Protein AF-F3UZ35-F1 (afdb_monomer)

Radius of gyration: 14.33 Å; Cα contacts (8 Å, |Δi|>4): 178; chains: 1; bounding box: 30×32×39 Å

Organism: NCBI:txid888808

InterPro domains:
  IPR029063 S-adenosyl-L-methionine-dependent methyltransferase superfamily [G3DSA:3.40.50.150] (14-110)
  IPR029063 S-adenosyl-L-methionine-dependent methyltransferase superfamily [SSF53335] (46-108)

Structure (mmCIF, N/CA/C/O backbone):
data_AF-F3UZ35-F1
#
_entry.id   AF-F3UZ35-F1
#
loop_
_atom_site.group_PDB
_atom_site.id
_atom_site.type_symbol
_atom_site.label_atom_id
_atom_site.label_alt_id
_atom_site.label_comp_id
_atom_site.label_asym_id
_atom_site.label_entity_id
_atom_site.label_seq_id
_atom_site.pdbx_PDB_ins_code
_atom_site.Cartn_x
_atom_site.Cartn_y
_atom_site.Cartn_z
_atom_site.occupancy
_atom_site.B_iso_or_equiv
_atom_site.auth_seq_id
_atom_site.auth_comp_id
_atom_site.auth_asym_id
_atom_site.auth_atom_id
_atom_site.pdbx_PDB_model_num
ATOM 1 N N . MET A 1 1 ? 11.573 -16.644 -27.951 1.00 52.19 1 MET A N 1
ATOM 2 C CA . MET A 1 1 ? 10.382 -16.433 -27.100 1.00 52.19 1 MET A CA 1
ATOM 3 C C . MET A 1 1 ? 10.559 -15.074 -26.446 1.00 52.19 1 MET A C 1
ATOM 5 O O . MET A 1 1 ? 11.555 -14.885 -25.762 1.00 52.19 1 MET A O 1
ATOM 9 N N . ASN A 1 2 ? 9.727 -14.094 -26.808 1.00 59.28 2 ASN A N 1
ATOM 10 C CA . ASN A 1 2 ? 9.919 -12.692 -26.424 1.00 59.28 2 ASN A CA 1
ATOM 11 C C . ASN A 1 2 ? 10.059 -12.544 -24.907 1.00 59.28 2 ASN A C 1
ATOM 13 O O . ASN A 1 2 ? 9.279 -13.125 -24.157 1.00 59.28 2 ASN A O 1
ATOM 17 N N . ASN A 1 3 ? 11.021 -11.735 -24.466 1.00 84.12 3 ASN A N 1
ATOM 18 C CA . ASN A 1 3 ? 11.268 -11.425 -23.058 1.00 84.12 3 ASN A CA 1
ATOM 19 C C . ASN A 1 3 ? 10.222 -10.425 -22.512 1.00 84.12 3 ASN A C 1
ATOM 21 O O . ASN A 1 3 ? 10.557 -9.401 -21.922 1.00 84.12 3 ASN A O 1
ATOM 25 N N . TYR A 1 4 ? 8.937 -10.673 -22.790 1.00 88.62 4 TYR A N 1
ATOM 26 C CA . TYR A 1 4 ? 7.837 -9.752 -22.486 1.00 88.62 4 TYR A CA 1
ATOM 27 C C . TYR A 1 4 ? 7.653 -9.563 -20.978 1.00 88.62 4 TYR A C 1
ATOM 29 O O . TYR A 1 4 ? 7.275 -8.480 -20.546 1.00 88.62 4 TYR A O 1
ATOM 37 N N . ILE A 1 5 ? 7.969 -10.591 -20.182 1.00 89.38 5 ILE A N 1
ATOM 38 C CA . ILE A 1 5 ? 7.957 -10.529 -18.718 1.00 89.38 5 ILE A CA 1
ATOM 39 C C . ILE A 1 5 ? 8.949 -9.465 -18.244 1.00 89.38 5 ILE A C 1
ATOM 41 O O . ILE A 1 5 ? 8.570 -8.576 -17.487 1.00 89.38 5 ILE A O 1
ATOM 45 N N . LYS A 1 6 ? 10.186 -9.489 -18.758 1.00 88.81 6 LYS A N 1
ATOM 46 C CA . LYS A 1 6 ? 11.205 -8.496 -18.404 1.00 88.81 6 LYS A CA 1
ATOM 47 C C . LYS A 1 6 ? 10.844 -7.094 -18.884 1.00 88.81 6 LYS A C 1
ATOM 49 O O . LYS A 1 6 ? 10.969 -6.146 -18.124 1.00 88.81 6 LYS A O 1
ATOM 54 N N . LEU A 1 7 ? 10.335 -6.965 -20.110 1.00 91.94 7 LEU A N 1
ATOM 55 C CA . LEU A 1 7 ? 9.877 -5.674 -20.637 1.00 91.94 7 LEU A CA 1
ATOM 56 C C . LEU A 1 7 ? 8.732 -5.085 -19.801 1.00 91.94 7 LEU A C 1
ATOM 58 O O . LEU A 1 7 ? 8.704 -3.883 -19.548 1.00 91.94 7 LEU A O 1
ATOM 62 N N . ASN A 1 8 ? 7.798 -5.926 -19.350 1.00 91.56 8 ASN A N 1
ATOM 63 C CA . ASN A 1 8 ? 6.729 -5.510 -18.452 1.00 91.56 8 ASN A CA 1
ATOM 64 C C . ASN A 1 8 ? 7.288 -5.099 -17.080 1.00 91.56 8 ASN A C 1
ATOM 66 O O . ASN A 1 8 ? 6.876 -4.072 -16.550 1.00 91.56 8 ASN A O 1
ATOM 70 N N . GLU A 1 9 ? 8.254 -5.847 -16.538 1.00 90.19 9 GLU A N 1
ATOM 71 C CA . GLU A 1 9 ? 8.906 -5.539 -15.255 1.00 90.19 9 GLU A CA 1
ATOM 72 C C . GLU A 1 9 ? 9.574 -4.168 -15.326 1.00 90.19 9 GLU A C 1
ATOM 74 O O . GLU A 1 9 ? 9.319 -3.297 -14.498 1.00 90.19 9 GLU A O 1
ATOM 79 N N . ASP A 1 10 ? 10.376 -3.950 -16.368 1.00 92.75 10 ASP A N 1
ATOM 80 C CA . ASP A 1 10 ? 11.112 -2.710 -16.573 1.00 92.75 10 ASP A CA 1
ATOM 81 C C . ASP A 1 10 ? 10.159 -1.530 -16.798 1.00 92.75 10 ASP A C 1
ATOM 83 O O . ASP A 1 10 ? 10.392 -0.444 -16.265 1.00 92.75 10 ASP A O 1
ATOM 87 N N . ARG A 1 11 ? 9.036 -1.732 -17.501 1.00 94.12 11 ARG A N 1
ATOM 88 C CA . ARG A 1 11 ? 7.995 -0.703 -17.634 1.00 94.12 11 ARG A CA 1
ATOM 89 C C . ARG A 1 11 ? 7.439 -0.293 -16.269 1.00 94.12 11 ARG A C 1
ATOM 91 O O . ARG A 1 11 ? 7.418 0.898 -15.964 1.00 94.12 11 ARG A O 1
ATOM 98 N N . TRP A 1 12 ? 6.984 -1.248 -15.457 1.00 94.56 12 TRP A N 1
ATOM 99 C CA . TRP A 1 12 ? 6.378 -0.949 -14.151 1.00 94.56 12 TRP A CA 1
ATOM 100 C C . TRP A 1 12 ? 7.401 -0.433 -13.136 1.00 94.56 12 TRP A C 1
ATOM 102 O O . TRP A 1 12 ? 7.077 0.435 -12.326 1.00 94.56 12 TRP A O 1
ATOM 112 N N . ASN A 1 13 ? 8.663 -0.855 -13.253 1.00 94.38 13 ASN A N 1
ATOM 113 C CA . ASN A 1 13 ? 9.754 -0.311 -12.451 1.00 94.38 13 ASN A CA 1
ATOM 114 C C . ASN A 1 13 ? 9.987 1.185 -12.694 1.00 94.38 13 ASN A C 1
ATOM 116 O O . ASN A 1 13 ? 10.404 1.901 -11.781 1.00 94.38 13 ASN A O 1
ATOM 120 N N . ASN A 1 14 ? 9.714 1.658 -13.909 1.00 94.50 14 ASN A N 1
ATOM 121 C CA . ASN A 1 14 ? 9.993 3.030 -14.319 1.00 94.50 14 ASN A CA 1
ATOM 122 C C . ASN A 1 14 ? 8.744 3.914 -14.423 1.00 94.50 14 ASN A C 1
ATOM 124 O O . ASN A 1 14 ? 8.877 5.107 -14.699 1.00 94.50 14 ASN A O 1
ATOM 128 N N . VAL A 1 15 ? 7.541 3.377 -14.187 1.00 93.75 15 VAL A N 1
ATOM 129 C CA . VAL A 1 15 ? 6.322 4.189 -14.235 1.00 93.75 15 VAL A CA 1
ATOM 130 C C . VAL A 1 15 ? 6.319 5.230 -13.108 1.00 93.75 15 VAL A C 1
ATOM 132 O O . VAL A 1 15 ? 6.690 4.959 -11.955 1.00 93.75 15 VAL A O 1
ATOM 135 N N . LYS A 1 16 ? 5.914 6.444 -13.482 1.00 91.94 16 LYS A N 1
ATOM 136 C CA . LYS A 1 16 ? 5.722 7.594 -12.603 1.00 91.94 16 LYS A CA 1
ATOM 137 C C . LYS A 1 16 ? 4.414 8.267 -12.990 1.00 91.94 16 LYS A C 1
ATOM 139 O O . LYS A 1 16 ? 4.264 8.730 -14.118 1.00 91.94 16 LYS A O 1
ATOM 144 N N . ASN A 1 17 ? 3.463 8.225 -12.078 1.00 90.31 17 ASN A N 1
ATOM 145 C CA . ASN A 1 17 ? 2.151 8.850 -12.167 1.00 90.31 17 ASN A CA 1
ATOM 146 C C . ASN A 1 17 ? 1.601 9.054 -10.747 1.00 90.31 17 ASN A C 1
ATOM 148 O O . ASN A 1 17 ? 2.199 8.567 -9.780 1.00 90.31 17 ASN A O 1
ATOM 152 N N . ASP A 1 18 ? 0.433 9.683 -10.661 1.00 88.12 18 ASP A N 1
ATOM 153 C CA . ASP A 1 18 ? -0.267 10.050 -9.425 1.00 88.12 18 ASP A CA 1
ATOM 154 C C . ASP A 1 18 ? -0.532 8.882 -8.454 1.00 88.12 18 ASP A C 1
ATOM 156 O O . ASP A 1 18 ? -0.806 9.119 -7.284 1.00 88.12 18 ASP A O 1
ATOM 160 N N . TYR A 1 19 ? -0.442 7.623 -8.898 1.00 87.00 19 TYR A N 1
ATOM 161 C CA . TYR A 1 19 ? -0.635 6.421 -8.067 1.00 87.00 19 TYR A CA 1
ATOM 162 C C . TYR A 1 19 ? 0.663 5.807 -7.547 1.00 87.00 19 TYR A C 1
ATOM 164 O O . TYR A 1 19 ? 0.641 4.827 -6.805 1.00 87.00 19 TYR A O 1
ATOM 172 N N . THR A 1 20 ? 1.800 6.343 -7.979 1.00 91.69 20 THR A N 1
ATOM 173 C CA . THR A 1 20 ? 3.121 5.787 -7.673 1.00 91.69 20 THR A CA 1
ATOM 174 C C . THR A 1 20 ? 4.005 6.758 -6.903 1.00 91.69 20 THR A C 1
ATOM 176 O O . THR A 1 20 ? 5.153 6.437 -6.605 1.00 91.69 20 THR A O 1
ATOM 179 N N . GLU A 1 21 ? 3.505 7.950 -6.591 1.00 93.94 21 GLU A N 1
ATOM 180 C CA . GLU A 1 21 ? 4.179 8.850 -5.664 1.00 93.94 21 GLU A CA 1
ATOM 181 C C . GLU A 1 21 ? 3.865 8.421 -4.223 1.00 93.94 21 GLU A C 1
ATOM 183 O O . GLU A 1 21 ? 2.688 8.317 -3.872 1.00 93.94 21 GLU A O 1
ATOM 188 N N . PRO A 1 22 ? 4.875 8.120 -3.387 1.00 96.81 22 PRO A N 1
ATOM 189 C CA . PRO A 1 22 ? 4.624 7.730 -2.010 1.00 96.81 22 PRO A CA 1
ATOM 190 C C . PRO A 1 22 ? 3.993 8.883 -1.229 1.00 96.81 22 PRO A C 1
ATOM 192 O O . PRO A 1 22 ? 4.458 10.017 -1.340 1.00 96.81 22 PRO A O 1
ATOM 195 N N . LEU A 1 23 ? 3.007 8.574 -0.384 1.00 96.81 23 LEU A N 1
ATOM 196 C CA . LEU A 1 23 ? 2.371 9.590 0.459 1.00 96.81 23 LEU A CA 1
ATOM 197 C C . LEU A 1 23 ? 3.394 10.278 1.367 1.00 96.81 23 LEU A C 1
ATOM 199 O O . LEU A 1 23 ? 4.323 9.634 1.888 1.00 96.81 23 LEU A O 1
ATOM 203 N N . THR A 1 24 ? 3.195 11.573 1.605 1.00 97.75 24 THR A N 1
ATOM 204 C CA . THR A 1 24 ? 3.962 12.324 2.603 1.00 97.75 24 THR A CA 1
ATOM 205 C C . THR A 1 24 ? 3.526 11.964 4.024 1.00 97.75 24 THR A C 1
ATOM 207 O O . THR A 1 24 ? 2.554 11.233 4.242 1.00 97.75 24 THR A O 1
ATOM 210 N N . HIS A 1 25 ? 4.274 12.451 5.014 1.00 97.69 25 HIS A N 1
ATOM 211 C CA . HIS A 1 25 ? 3.895 12.300 6.417 1.00 97.69 25 HIS A CA 1
ATOM 212 C C . HIS A 1 25 ? 2.570 13.018 6.707 1.00 97.69 25 HIS A C 1
ATOM 214 O O . HIS A 1 25 ? 1.667 12.451 7.319 1.00 97.69 25 HIS A O 1
ATOM 220 N N . GLU A 1 26 ? 2.419 14.239 6.197 1.00 98.06 26 GLU A N 1
ATOM 221 C CA . GLU A 1 26 ? 1.240 15.080 6.397 1.00 98.06 26 GLU A CA 1
ATOM 222 C C . GLU A 1 26 ? -0.014 14.432 5.802 1.00 98.06 26 GLU A C 1
ATOM 224 O O . GLU A 1 26 ? -1.044 14.356 6.470 1.00 98.06 26 GLU A O 1
ATOM 229 N N . GLU A 1 27 ? 0.075 13.903 4.578 1.00 96.94 27 GLU A N 1
ATOM 230 C CA . GLU A 1 27 ? -1.037 13.197 3.933 1.00 96.94 27 GLU A CA 1
ATOM 231 C C . GLU A 1 27 ? -1.457 11.954 4.722 1.00 96.94 27 GLU A C 1
ATOM 233 O O . GLU A 1 27 ? -2.651 11.683 4.891 1.00 96.94 27 GLU A O 1
ATOM 238 N N . LEU A 1 28 ? -0.484 11.200 5.239 1.00 96.88 28 LEU A N 1
ATOM 239 C CA . LEU A 1 28 ? -0.767 9.997 6.006 1.00 96.88 28 LEU A CA 1
ATOM 240 C C . LEU A 1 28 ? -1.360 10.323 7.390 1.00 96.88 28 LEU A C 1
ATOM 242 O O . LEU A 1 28 ? -2.269 9.629 7.850 1.00 96.88 28 LEU A O 1
ATOM 246 N N . GLU A 1 29 ? -0.932 11.409 8.031 1.00 97.50 29 GLU A N 1
ATOM 247 C CA . GLU A 1 29 ? -1.545 11.889 9.274 1.00 97.50 29 GLU A CA 1
ATOM 248 C C . GLU A 1 29 ? -2.973 12.409 9.060 1.00 97.50 29 GLU A C 1
ATOM 250 O O . GLU A 1 29 ? -3.854 12.163 9.891 1.00 97.50 29 GLU A O 1
ATOM 255 N N . GLU A 1 30 ? -3.264 13.036 7.919 1.00 97.31 30 GLU A N 1
ATOM 256 C CA . GLU A 1 30 ? -4.643 13.370 7.554 1.00 97.31 30 GLU A CA 1
ATOM 257 C C . GLU A 1 30 ? -5.499 12.116 7.365 1.00 97.31 30 GLU A C 1
ATOM 259 O O . GLU A 1 30 ? -6.629 12.052 7.866 1.00 97.31 30 GLU A O 1
ATOM 264 N N . VAL A 1 31 ? -4.943 11.070 6.746 1.00 95.81 31 VAL A N 1
ATOM 265 C CA . VAL A 1 31 ? -5.591 9.755 6.690 1.00 95.81 31 VAL A CA 1
ATOM 266 C C . VAL A 1 31 ? -5.834 9.225 8.098 1.00 95.81 31 VAL A C 1
ATOM 268 O O . VAL A 1 31 ? -6.944 8.772 8.365 1.00 95.81 31 VAL A O 1
ATOM 271 N N . ARG A 1 32 ? -4.867 9.300 9.023 1.00 95.25 32 ARG A N 1
ATOM 272 C CA . ARG A 1 32 ? -5.019 8.814 10.408 1.00 95.25 32 ARG A CA 1
ATOM 273 C C . ARG A 1 32 ? -6.232 9.437 11.102 1.00 95.25 32 ARG A C 1
ATOM 275 O O . ARG A 1 32 ? -7.018 8.694 11.695 1.00 95.25 32 ARG A O 1
ATOM 282 N N . LYS A 1 33 ? -6.419 10.753 10.970 1.00 96.62 33 LYS A N 1
ATOM 283 C CA . LYS A 1 33 ? -7.484 11.531 11.634 1.00 96.62 33 LYS A CA 1
ATOM 284 C C . LYS A 1 33 ? -8.883 11.294 11.057 1.00 96.62 33 LYS A C 1
ATOM 286 O O . LYS A 1 33 ? -9.866 11.392 11.785 1.00 96.62 33 LYS A O 1
ATOM 291 N N . HIS A 1 34 ? -8.989 10.958 9.772 1.00 95.12 34 HIS A N 1
ATOM 292 C CA . HIS A 1 34 ? -10.275 10.876 9.070 1.00 95.12 34 HIS A CA 1
ATOM 293 C C . HIS A 1 34 ? -10.717 9.436 8.790 1.00 95.12 34 HIS A C 1
ATOM 295 O O . HIS A 1 34 ? -9.878 8.548 8.700 1.00 95.12 34 HIS A O 1
ATOM 301 N N . PRO A 1 35 ? -12.017 9.141 8.612 1.00 92.38 35 PRO A N 1
ATOM 302 C CA . PRO A 1 35 ? -12.455 7.812 8.186 1.00 92.38 35 PRO A CA 1
ATOM 303 C C . PRO A 1 35 ? -11.742 7.349 6.909 1.00 92.38 35 PRO A C 1
ATOM 305 O O . PRO A 1 35 ? -11.495 8.150 6.006 1.00 92.38 35 PRO A O 1
ATOM 308 N N . ILE A 1 36 ? -11.439 6.050 6.821 1.00 91.88 36 ILE A N 1
ATOM 309 C CA . ILE A 1 36 ? -10.766 5.480 5.650 1.00 91.88 36 ILE A CA 1
ATOM 310 C C . ILE A 1 36 ? -11.551 5.782 4.365 1.00 91.88 36 ILE A C 1
ATOM 312 O O . ILE A 1 36 ? -12.781 5.711 4.315 1.00 91.88 36 ILE A O 1
ATOM 316 N N . SER A 1 37 ? -10.819 6.165 3.324 1.00 90.44 37 SER A N 1
ATOM 317 C CA . SER A 1 37 ? -11.378 6.637 2.065 1.00 90.44 37 SER A CA 1
ATOM 318 C C . SER A 1 37 ? -10.392 6.331 0.942 1.00 90.44 37 SER A C 1
ATOM 320 O O . SER A 1 37 ? -9.451 7.091 0.730 1.00 90.44 37 SER A O 1
ATOM 322 N N . VAL A 1 38 ? -10.628 5.246 0.205 1.00 89.56 38 VAL A N 1
ATOM 323 C CA . VAL A 1 38 ? -9.763 4.794 -0.898 1.00 89.56 38 VAL A CA 1
ATOM 324 C C . VAL A 1 38 ? -10.500 4.930 -2.232 1.00 89.56 38 VAL A C 1
ATOM 326 O O . VAL A 1 38 ? -11.715 4.731 -2.299 1.00 89.56 38 VAL A O 1
ATOM 329 N N . ALA A 1 39 ? -9.777 5.276 -3.294 1.00 85.50 39 ALA A N 1
ATOM 330 C CA . ALA A 1 39 ? -10.283 5.293 -4.664 1.00 85.50 39 ALA A CA 1
ATOM 331 C C . ALA A 1 39 ? -9.705 4.109 -5.456 1.00 85.50 39 ALA A C 1
ATOM 333 O O . ALA A 1 39 ? -8.515 3.828 -5.354 1.00 85.50 39 ALA A O 1
ATOM 334 N N . LEU A 1 40 ? -10.544 3.427 -6.245 1.00 77.69 40 LEU A N 1
ATOM 335 C CA . LEU A 1 40 ? -10.092 2.392 -7.195 1.00 77.69 40 LEU A CA 1
ATOM 336 C C . LEU A 1 40 ? -9.718 2.987 -8.554 1.00 77.69 40 LEU A C 1
ATOM 338 O O . LEU A 1 40 ? -8.863 2.461 -9.255 1.00 77.69 40 LEU A O 1
ATOM 342 N N . THR A 1 41 ? -10.386 4.072 -8.932 1.00 75.25 41 THR A N 1
ATOM 343 C CA . THR A 1 41 ? -10.188 4.784 -1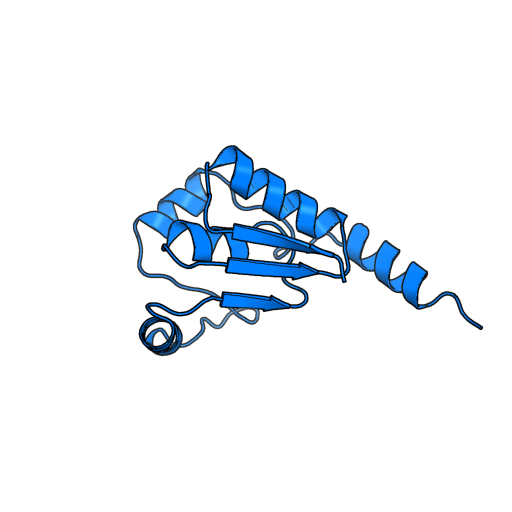0.193 1.00 75.25 41 THR A CA 1
ATOM 344 C C . THR A 1 41 ? -10.264 6.280 -9.930 1.00 75.25 41 THR A C 1
ATOM 346 O O . THR A 1 41 ? -10.805 6.712 -8.906 1.00 75.25 41 THR A O 1
ATOM 349 N N . VAL A 1 42 ? -9.772 7.086 -10.872 1.00 75.62 42 VAL A N 1
ATOM 350 C CA . VAL A 1 42 ? -9.929 8.547 -10.832 1.00 75.62 42 VAL A CA 1
ATOM 351 C C . VAL A 1 42 ? -11.393 8.909 -10.543 1.00 75.62 42 VAL A C 1
ATOM 353 O O . VAL A 1 42 ? -12.314 8.385 -11.170 1.00 75.62 42 VAL A O 1
ATOM 356 N N . GLY A 1 43 ? -11.605 9.789 -9.563 1.00 76.12 43 GLY A N 1
ATOM 357 C CA . GLY A 1 43 ? -12.891 10.442 -9.310 1.00 76.12 43 GLY A CA 1
ATOM 358 C C . GLY A 1 43 ? -13.929 9.669 -8.488 1.00 76.12 43 GLY A C 1
ATOM 359 O O . GLY A 1 43 ? -14.925 10.279 -8.102 1.00 76.12 43 GLY A O 1
ATOM 360 N N . LYS A 1 44 ? -13.734 8.379 -8.158 1.00 83.69 44 LYS A N 1
ATOM 361 C CA . LYS A 1 44 ? -14.721 7.626 -7.356 1.00 83.69 44 LYS A CA 1
ATOM 362 C C . LYS A 1 44 ? -14.102 6.826 -6.210 1.00 83.69 44 LYS A C 1
ATOM 364 O O . LYS A 1 44 ? -13.293 5.921 -6.407 1.00 83.69 44 LYS A O 1
ATOM 369 N N . LYS A 1 45 ? -14.556 7.144 -4.995 1.00 90.00 45 LYS A N 1
ATOM 370 C CA . LYS A 1 45 ? -14.235 6.411 -3.764 1.00 90.00 45 LYS A CA 1
ATOM 371 C C . LYS A 1 45 ? -15.040 5.113 -3.683 1.00 90.00 45 LYS A C 1
ATOM 373 O O . LYS A 1 45 ? -16.181 5.061 -4.149 1.00 90.00 45 LYS A O 1
ATOM 378 N N . VAL A 1 46 ? -14.458 4.083 -3.074 1.00 91.88 46 VAL A N 1
ATOM 379 C CA . VAL A 1 46 ? -15.174 2.831 -2.791 1.00 91.88 46 VAL A CA 1
ATOM 380 C C . VAL A 1 46 ? -16.183 3.009 -1.650 1.00 91.88 46 VAL A C 1
ATOM 382 O O . VAL A 1 46 ? -16.005 3.906 -0.818 1.00 91.88 46 VAL A O 1
ATOM 385 N N . PRO A 1 47 ? -17.238 2.175 -1.581 1.00 92.06 47 PRO A N 1
ATOM 386 C CA . PRO A 1 47 ? -18.201 2.219 -0.485 1.00 92.06 47 PRO A CA 1
ATOM 387 C C . PRO A 1 47 ? -17.535 1.994 0.874 1.00 92.06 47 PRO A C 1
ATOM 389 O O . PRO A 1 47 ? -16.702 1.100 1.029 1.00 92.06 47 PRO A O 1
ATOM 392 N N . LYS A 1 48 ? -17.940 2.773 1.884 1.00 89.94 48 LYS A N 1
ATOM 393 C CA . LYS A 1 48 ? -17.390 2.652 3.244 1.00 89.94 48 LYS A CA 1
ATOM 394 C C . LYS A 1 48 ? -17.696 1.293 3.878 1.00 89.94 48 LYS A C 1
ATOM 396 O O . LYS A 1 48 ? -16.841 0.755 4.578 1.00 89.94 48 LYS A O 1
ATOM 401 N N . GLU A 1 49 ? -18.851 0.700 3.563 1.00 92.25 49 GLU A N 1
ATOM 402 C CA . GLU A 1 49 ? -19.264 -0.607 4.103 1.00 92.25 49 GLU A CA 1
ATOM 403 C C . GLU A 1 49 ? -18.288 -1.745 3.745 1.00 92.25 49 GLU A C 1
ATOM 405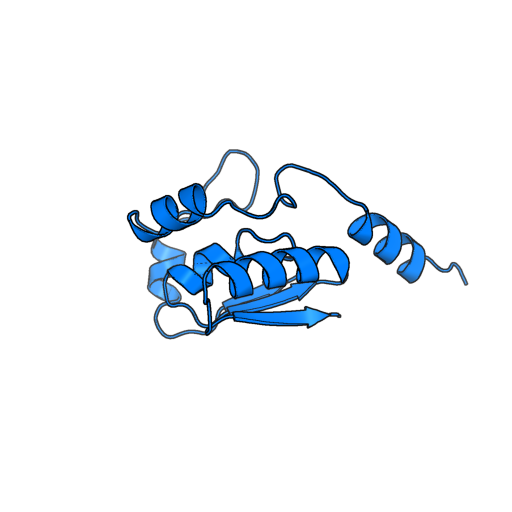 O O . GLU A 1 49 ? -18.271 -2.790 4.398 1.00 92.25 49 GLU A O 1
ATOM 410 N N . TRP A 1 50 ? -17.458 -1.581 2.706 1.00 91.31 50 TRP A N 1
ATOM 411 C CA . TRP A 1 50 ? -16.433 -2.573 2.362 1.00 91.31 50 TRP A CA 1
ATOM 412 C C . TRP A 1 50 ? -15.387 -2.704 3.470 1.00 91.31 50 TRP A C 1
ATOM 414 O O . T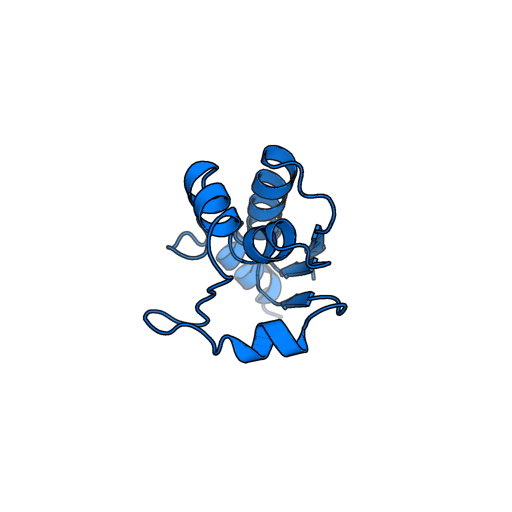RP A 1 50 ? -14.930 -3.810 3.755 1.00 91.31 50 TRP A O 1
ATOM 424 N N . PHE A 1 51 ? -15.054 -1.593 4.128 1.00 90.00 51 PHE A N 1
ATOM 425 C CA . PHE A 1 51 ? -14.084 -1.561 5.218 1.00 90.00 51 PHE A CA 1
ATOM 426 C C . PHE A 1 51 ? -14.677 -2.101 6.523 1.00 90.00 51 PHE A C 1
ATOM 428 O O . PHE A 1 51 ? -14.003 -2.828 7.246 1.00 90.00 51 PHE A O 1
ATOM 435 N N . GLU A 1 52 ? -15.964 -1.861 6.781 1.00 88.00 52 GLU A N 1
ATOM 436 C CA . GLU A 1 52 ? -16.678 -2.461 7.920 1.00 88.00 52 GLU A CA 1
ATOM 437 C C . GLU A 1 52 ? -16.651 -3.995 7.846 1.00 88.00 52 GLU A C 1
ATOM 439 O O . GLU A 1 52 ? -16.341 -4.674 8.824 1.00 88.00 52 GLU A O 1
ATOM 444 N N . LYS A 1 53 ? -16.871 -4.550 6.646 1.00 89.75 53 LYS A N 1
ATOM 445 C CA . LYS A 1 53 ? -16.789 -5.997 6.379 1.00 89.75 53 LYS A CA 1
ATOM 446 C C . LYS A 1 53 ? -15.367 -6.563 6.446 1.00 89.75 53 LYS A C 1
ATOM 448 O O . LYS A 1 53 ? -15.213 -7.790 6.507 1.00 89.75 53 LYS A O 1
ATOM 453 N N . ALA A 1 54 ? -14.351 -5.706 6.376 1.00 89.44 54 ALA A N 1
ATOM 454 C CA . ALA A 1 54 ? -12.940 -6.073 6.427 1.00 89.44 54 ALA A CA 1
ATOM 455 C C . ALA A 1 54 ? -12.360 -6.031 7.850 1.00 89.44 54 ALA A C 1
ATOM 457 O O . ALA A 1 54 ? -11.235 -6.485 8.049 1.00 89.44 54 ALA A O 1
ATOM 458 N N . ASN A 1 55 ? -13.104 -5.527 8.841 1.00 87.62 55 ASN A N 1
ATOM 459 C CA . ASN A 1 55 ? -12.622 -5.455 10.217 1.00 87.62 55 ASN A CA 1
ATOM 460 C C . ASN A 1 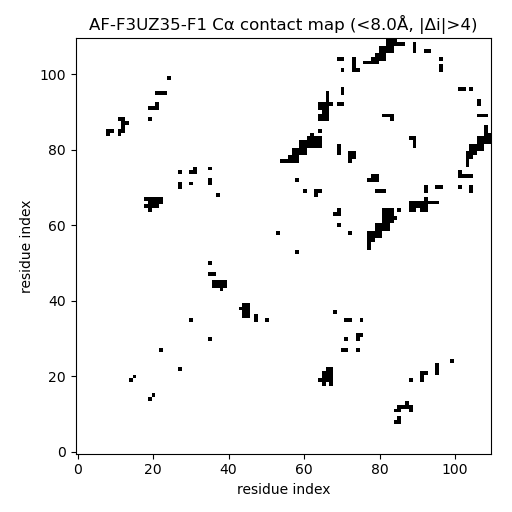55 ? -12.230 -6.850 10.748 1.00 87.62 55 ASN A C 1
ATOM 462 O O . ASN A 1 55 ? -12.955 -7.829 10.560 1.00 87.62 55 ASN A O 1
ATOM 466 N N . GLY A 1 56 ? -11.052 -6.947 11.368 1.00 89.31 56 GLY A N 1
ATOM 467 C CA . GLY A 1 56 ? -10.466 -8.206 11.842 1.00 89.31 56 GLY A CA 1
ATOM 468 C C . GLY A 1 56 ? -9.939 -9.151 10.750 1.00 89.31 56 GLY A C 1
ATOM 469 O O . GLY A 1 56 ? -9.445 -10.229 11.077 1.00 89.31 56 GLY A O 1
ATOM 470 N N . LYS A 1 57 ? -10.019 -8.783 9.463 1.00 93.19 57 LYS A N 1
ATOM 471 C CA . LYS A 1 57 ? -9.471 -9.570 8.345 1.00 93.19 57 LYS A CA 1
ATOM 472 C C . LYS A 1 57 ? -8.137 -9.004 7.867 1.00 93.19 57 LYS A C 1
ATOM 474 O O . LYS A 1 57 ? -7.818 -7.836 8.077 1.00 93.19 57 LYS A O 1
ATOM 479 N N . LYS A 1 58 ? -7.377 -9.848 7.168 1.00 95.69 58 LYS A N 1
ATOM 480 C CA . LYS A 1 58 ? -6.159 -9.443 6.461 1.00 95.69 58 LYS A CA 1
ATOM 481 C C . LYS A 1 58 ? -6.512 -8.866 5.091 1.00 95.69 58 LYS A C 1
ATOM 483 O O . LYS A 1 58 ? -7.378 -9.409 4.403 1.00 95.69 58 LYS A O 1
ATOM 488 N N . 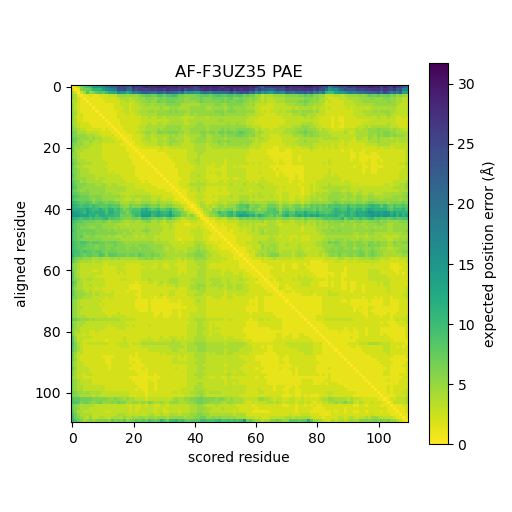ILE A 1 59 ? -5.825 -7.802 4.693 1.00 95.25 59 ILE A N 1
ATOM 489 C CA . ILE A 1 59 ? -5.954 -7.163 3.382 1.00 95.25 59 ILE A CA 1
ATOM 490 C C . ILE A 1 59 ? -4.817 -7.640 2.479 1.00 95.25 59 ILE A C 1
ATOM 492 O O . ILE A 1 59 ? -3.647 -7.594 2.855 1.00 95.25 59 ILE A O 1
ATOM 496 N N . LEU A 1 60 ? -5.169 -8.068 1.268 1.00 96.19 60 LEU A N 1
ATOM 497 C CA . LEU A 1 60 ? -4.227 -8.405 0.207 1.00 96.19 60 LEU A CA 1
ATOM 498 C C . LEU A 1 60 ? -4.380 -7.400 -0.940 1.00 96.19 60 LEU A C 1
ATOM 500 O O . LEU A 1 60 ? -5.437 -7.342 -1.565 1.00 96.19 60 LEU A O 1
ATOM 504 N N . GLY A 1 61 ? -3.329 -6.632 -1.216 1.00 95.06 61 GLY A N 1
ATOM 505 C CA . GLY A 1 61 ? -3.213 -5.789 -2.404 1.00 95.06 61 GLY A CA 1
ATOM 506 C C . G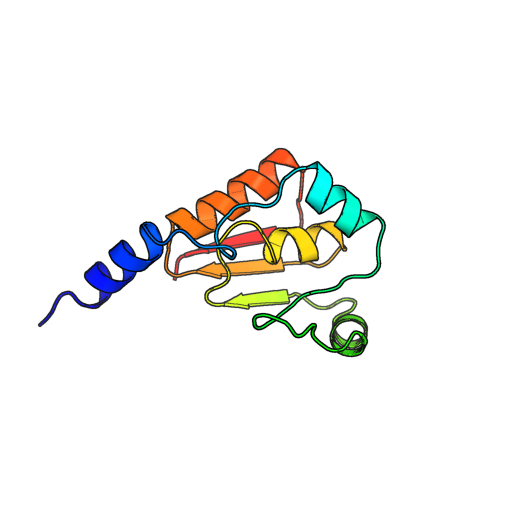LY A 1 61 ? -2.435 -6.516 -3.498 1.00 95.06 61 GLY A C 1
ATOM 507 O O . GLY A 1 61 ? -1.335 -7.000 -3.244 1.00 95.06 61 GLY A O 1
ATOM 508 N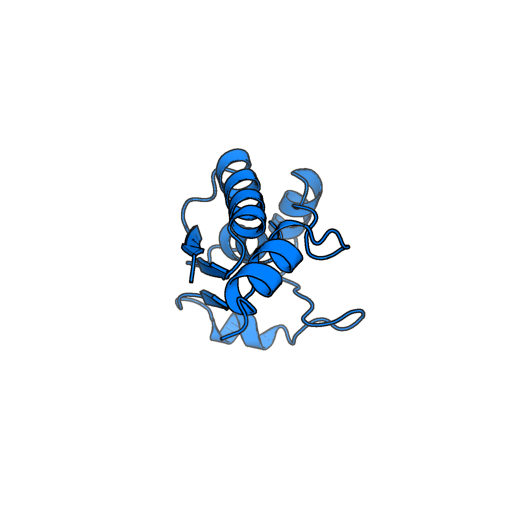 N . LEU A 1 62 ? -2.994 -6.588 -4.706 1.00 95.50 62 LEU A N 1
ATOM 509 C CA . LEU A 1 62 ? -2.358 -7.173 -5.891 1.00 95.50 62 LEU A CA 1
ATOM 510 C C . LEU A 1 62 ? -2.086 -6.070 -6.911 1.00 95.50 62 LEU A C 1
ATOM 512 O O . LEU A 1 62 ? -2.993 -5.286 -7.184 1.00 95.50 62 LEU A O 1
ATOM 516 N N . ALA A 1 63 ? -0.873 -6.033 -7.470 1.00 93.38 63 ALA A N 1
ATOM 517 C CA . ALA A 1 63 ? -0.414 -4.937 -8.331 1.00 93.38 63 ALA A CA 1
ATOM 518 C C . ALA A 1 63 ? -0.660 -3.565 -7.668 1.00 93.38 63 ALA A C 1
ATOM 520 O O . ALA A 1 63 ? -1.251 -2.661 -8.256 1.00 93.38 63 ALA A O 1
ATOM 521 N N . CYS A 1 64 ? -0.311 -3.484 -6.381 1.00 94.00 64 CYS A N 1
ATOM 522 C CA . CYS A 1 64 ? -0.696 -2.398 -5.481 1.00 94.00 64 CYS A CA 1
ATOM 523 C C . CYS A 1 64 ? 0.522 -1.674 -4.878 1.00 94.00 64 CYS A C 1
ATOM 525 O O . CYS A 1 64 ? 0.394 -0.993 -3.859 1.00 94.00 64 CYS A O 1
ATOM 527 N N . GLY A 1 65 ? 1.705 -1.850 -5.467 1.00 94.81 65 GLY A N 1
ATOM 528 C CA . GLY A 1 65 ? 2.883 -1.090 -5.078 1.00 94.81 65 GLY A CA 1
ATOM 529 C C . GLY A 1 65 ? 2.756 0.387 -5.468 1.00 94.81 65 GLY A C 1
ATOM 530 O O . GLY A 1 65 ? 2.063 0.729 -6.425 1.00 94.81 65 GLY A O 1
ATOM 531 N N . GLY A 1 66 ? 3.457 1.263 -4.753 1.00 95.81 66 GLY A N 1
ATOM 532 C CA . GLY A 1 66 ? 3.489 2.701 -5.047 1.00 95.81 66 GLY A CA 1
ATOM 533 C C . GLY A 1 66 ? 3.551 3.609 -3.820 1.00 95.81 66 GLY A C 1
ATOM 534 O O . GLY A 1 66 ? 3.716 4.815 -3.970 1.00 95.81 66 GLY A O 1
ATOM 535 N N . GLY A 1 67 ? 3.459 3.059 -2.606 1.00 95.88 67 GLY A N 1
ATOM 536 C CA . GLY A 1 67 ? 3.607 3.820 -1.363 1.00 95.88 67 GLY A CA 1
ATOM 537 C C . GLY A 1 67 ? 2.365 4.586 -0.916 1.00 95.88 67 GLY A C 1
ATOM 538 O O . GLY A 1 67 ? 2.490 5.549 -0.162 1.00 95.88 67 GLY A O 1
ATOM 539 N N . GLN A 1 68 ? 1.174 4.176 -1.360 1.00 94.69 68 GLN A N 1
ATOM 540 C CA . GLN A 1 68 ? -0.080 4.868 -1.040 1.00 94.69 68 GLN A CA 1
ATOM 541 C C . GLN A 1 68 ? -1.081 3.977 -0.297 1.00 94.69 68 GLN A C 1
ATOM 543 O O . GLN A 1 68 ? -1.240 4.090 0.918 1.00 94.69 68 GLN A O 1
ATOM 548 N N . GLN A 1 69 ? -1.764 3.070 -1.005 1.00 92.81 69 GLN A N 1
ATOM 549 C CA . GLN A 1 69 ? -2.892 2.322 -0.436 1.00 92.81 69 GLN A CA 1
ATOM 550 C C . GLN A 1 69 ? -2.469 1.388 0.698 1.00 92.81 69 GLN A C 1
ATOM 552 O O . GLN A 1 69 ? -3.140 1.340 1.727 1.00 92.81 69 GLN A O 1
ATOM 557 N N . GLY A 1 70 ? -1.344 0.682 0.544 1.00 95.31 70 GLY A N 1
ATOM 558 C CA . GLY A 1 70 ? -0.805 -0.179 1.594 1.00 95.31 70 GLY A CA 1
ATOM 559 C C . GLY A 1 70 ? -0.622 0.572 2.917 1.00 95.31 70 GLY A C 1
ATOM 560 O O . GLY A 1 70 ? -1.251 0.195 3.911 1.00 95.31 70 GLY A O 1
ATOM 561 N N . PRO A 1 71 ? 0.163 1.665 2.938 1.00 96.75 71 PRO A N 1
ATOM 562 C CA . PRO A 1 71 ? 0.292 2.537 4.102 1.00 96.75 71 PRO A CA 1
ATOM 563 C C . PRO A 1 71 ? -1.037 3.070 4.658 1.00 96.75 71 PRO A C 1
ATOM 565 O O . PRO A 1 71 ? -1.226 3.053 5.874 1.00 96.75 71 PRO A O 1
ATOM 568 N N . VAL A 1 72 ? -1.983 3.474 3.797 1.00 95.75 72 VAL A N 1
ATOM 569 C CA . VAL A 1 72 ? -3.331 3.933 4.204 1.00 95.75 72 VAL A CA 1
ATOM 570 C C . VAL A 1 72 ? -4.095 2.857 4.975 1.00 95.75 72 VAL A C 1
ATOM 572 O O . VAL A 1 72 ? -4.749 3.151 5.976 1.00 95.75 72 VAL A O 1
ATOM 575 N N . PHE A 1 73 ? -4.018 1.602 4.538 1.00 95.81 73 PHE A N 1
ATOM 576 C CA . PHE A 1 73 ? -4.632 0.493 5.261 1.00 95.81 73 PHE A CA 1
ATOM 577 C C . PHE A 1 73 ? -3.895 0.197 6.571 1.00 95.81 73 PHE A C 1
ATOM 579 O O . PHE A 1 73 ? -4.524 0.040 7.618 1.00 95.81 73 PHE A O 1
ATOM 586 N N . ALA A 1 74 ? -2.566 0.178 6.548 1.00 96.19 74 ALA A N 1
ATOM 587 C CA . ALA A 1 74 ? -1.769 -0.154 7.722 1.00 96.19 74 ALA A CA 1
ATOM 588 C C . ALA A 1 74 ? -1.934 0.877 8.853 1.00 96.19 74 ALA A C 1
ATOM 590 O O . ALA A 1 74 ? -2.157 0.498 10.002 1.00 96.19 74 ALA A O 1
ATOM 591 N N . ILE A 1 75 ? -1.934 2.180 8.541 1.00 96.19 75 ILE A N 1
ATOM 592 C CA . ILE A 1 75 ? -2.168 3.235 9.544 1.00 96.19 75 ILE A CA 1
ATOM 593 C C . ILE A 1 75 ? -3.593 3.200 10.119 1.00 96.19 75 ILE A C 1
ATOM 595 O O . ILE A 1 75 ? -3.842 3.699 11.216 1.00 96.19 75 ILE A O 1
ATOM 599 N N . LYS A 1 76 ? -4.532 2.571 9.402 1.00 94.12 76 LYS A N 1
ATOM 600 C CA . LYS A 1 76 ? -5.901 2.309 9.862 1.00 94.12 76 LYS A CA 1
ATOM 601 C C . LYS A 1 76 ? -6.052 1.029 10.680 1.00 94.12 76 LYS A C 1
ATOM 603 O O . LYS A 1 76 ? -7.168 0.703 11.071 1.00 94.12 76 LYS A O 1
ATOM 608 N N . GLY A 1 77 ? -4.947 0.351 10.982 1.00 93.69 77 GLY A N 1
ATOM 609 C CA . GLY A 1 77 ? -4.920 -0.826 11.846 1.00 93.69 77 GLY A CA 1
ATOM 610 C C . GLY A 1 77 ? -5.209 -2.143 11.129 1.00 93.69 77 GLY A C 1
ATOM 611 O O . GLY A 1 77 ? -5.392 -3.158 11.795 1.00 93.69 77 GLY A O 1
ATOM 612 N N . TYR A 1 78 ? -5.243 -2.155 9.794 1.00 95.44 78 TYR A N 1
ATOM 613 C CA . TYR A 1 78 ? -5.349 -3.403 9.042 1.00 95.44 78 TYR A CA 1
ATOM 614 C C . TYR A 1 78 ? -3.999 -4.136 8.993 1.00 95.44 78 TYR A C 1
ATOM 616 O O . TYR A 1 78 ? -2.933 -3.514 8.995 1.00 95.44 78 TYR A O 1
ATOM 624 N N . ASP A 1 79 ? -4.059 -5.469 8.924 1.00 96.62 79 ASP A N 1
ATOM 625 C CA . ASP A 1 79 ? -2.924 -6.338 8.589 1.00 96.62 79 ASP A CA 1
ATOM 626 C C . ASP A 1 79 ? -2.863 -6.485 7.065 1.00 96.62 79 ASP A C 1
ATOM 628 O O . ASP A 1 79 ? -3.787 -7.031 6.453 1.00 96.62 79 ASP A O 1
ATOM 632 N N . VAL A 1 80 ? -1.819 -5.936 6.447 1.00 97.62 80 VAL A N 1
ATOM 633 C CA . VAL A 1 80 ? -1.751 -5.686 5.006 1.00 97.62 80 VAL A CA 1
ATOM 634 C C . VAL A 1 80 ? -0.600 -6.454 4.370 1.00 97.62 80 VAL A C 1
ATOM 636 O O . VAL A 1 80 ? 0.544 -6.401 4.811 1.00 97.62 80 VAL A O 1
ATOM 639 N N . THR A 1 81 ? -0.882 -7.126 3.259 1.00 98.00 81 THR A N 1
ATOM 640 C CA . THR A 1 81 ? 0.132 -7.676 2.355 1.00 98.00 81 THR A CA 1
ATOM 641 C C . THR A 1 81 ? 0.000 -7.005 1.002 1.00 98.00 81 THR A C 1
ATOM 643 O O . THR A 1 81 ? -1.053 -7.109 0.379 1.00 98.00 81 THR A O 1
ATOM 646 N N . ILE A 1 82 ? 1.057 -6.351 0.531 1.00 97.88 82 ILE A N 1
ATOM 647 C CA . ILE A 1 82 ? 1.123 -5.797 -0.821 1.00 97.88 82 ILE A CA 1
ATOM 648 C C . ILE A 1 82 ? 1.989 -6.706 -1.680 1.00 97.88 82 ILE A C 1
ATOM 650 O O . ILE A 1 82 ? 3.125 -7.033 -1.327 1.00 97.88 82 ILE A O 1
ATOM 654 N N . MET A 1 83 ? 1.426 -7.123 -2.807 1.00 97.75 83 MET A N 1
ATOM 655 C CA . MET A 1 83 ? 2.109 -7.894 -3.827 1.00 97.75 83 MET A CA 1
ATOM 656 C C . MET A 1 83 ? 2.169 -7.077 -5.104 1.00 97.75 83 MET A C 1
ATOM 658 O O . MET A 1 83 ? 1.144 -6.588 -5.583 1.00 97.75 83 MET A O 1
ATOM 662 N N . ASP A 1 84 ? 3.365 -6.938 -5.655 1.00 95.69 84 ASP A N 1
ATOM 663 C CA . ASP A 1 84 ? 3.569 -6.238 -6.913 1.00 95.69 84 ASP A CA 1
ATOM 664 C C . ASP A 1 84 ? 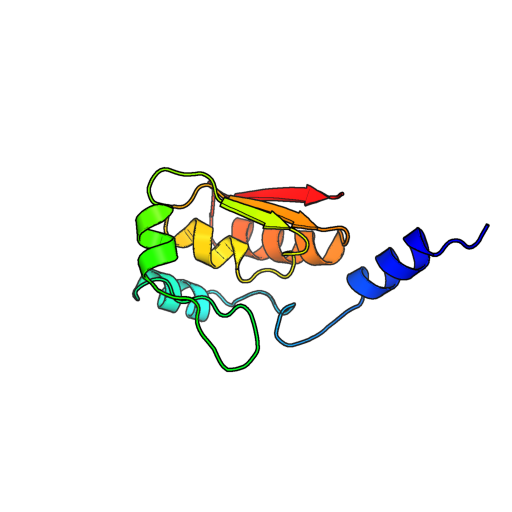4.665 -6.921 -7.718 1.00 95.69 84 ASP A C 1
ATOM 666 O O . ASP A 1 84 ? 5.607 -7.489 -7.167 1.00 95.69 84 ASP A O 1
ATOM 670 N N . PHE A 1 85 ? 4.528 -6.861 -9.033 1.00 93.44 85 PHE A N 1
ATOM 671 C CA . PHE A 1 85 ? 5.548 -7.349 -9.945 1.00 93.44 85 PHE A CA 1
ATOM 672 C C . PHE A 1 85 ? 6.774 -6.421 -9.945 1.00 93.44 85 PHE A C 1
ATOM 674 O O . PHE A 1 85 ? 7.912 -6.850 -10.125 1.00 93.44 85 PHE A O 1
ATOM 681 N N . SER A 1 86 ? 6.555 -5.126 -9.709 1.00 95.12 86 SER A N 1
ATOM 682 C CA . SER A 1 86 ? 7.600 -4.120 -9.677 1.00 95.12 86 SER A CA 1
ATOM 683 C C . SER A 1 86 ? 8.233 -3.983 -8.296 1.00 95.12 86 SER A C 1
ATOM 685 O O . SER A 1 86 ? 7.646 -3.463 -7.345 1.00 95.12 86 SER A O 1
ATOM 687 N N . LYS A 1 87 ? 9.516 -4.343 -8.217 1.00 94.50 87 LYS A N 1
ATOM 688 C CA . LYS A 1 87 ? 10.330 -4.124 -7.013 1.00 94.50 87 LYS A CA 1
ATOM 689 C C . LYS A 1 87 ? 10.477 -2.646 -6.670 1.00 94.50 87 LYS A C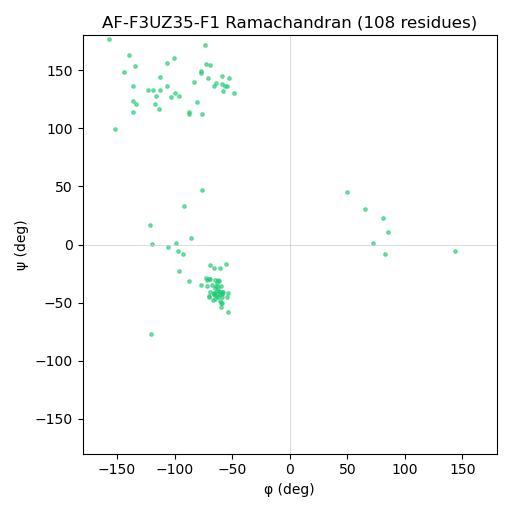 1
ATOM 691 O O . LYS A 1 87 ? 10.492 -2.310 -5.491 1.00 94.50 87 LYS A O 1
ATOM 696 N N . SER A 1 88 ? 10.583 -1.764 -7.667 1.00 95.81 88 SER A N 1
ATOM 697 C CA . SER A 1 88 ? 10.732 -0.331 -7.388 1.00 95.81 88 SER A CA 1
ATOM 698 C C . SER A 1 88 ? 9.454 0.275 -6.807 1.00 95.81 88 SER A C 1
ATOM 700 O O . SER A 1 88 ? 9.548 1.201 -6.006 1.00 95.81 88 SER A O 1
ATOM 702 N N . GLN A 1 89 ? 8.274 -0.251 -7.156 1.00 97.12 89 GLN A N 1
ATOM 703 C CA . GLN A 1 89 ? 7.022 0.166 -6.528 1.00 97.12 89 GLN A CA 1
ATOM 704 C C . GLN A 1 89 ? 6.947 -0.331 -5.081 1.00 97.12 89 GLN A C 1
ATOM 706 O O . GLN A 1 89 ? 6.695 0.472 -4.189 1.00 97.12 89 GLN A O 1
ATOM 711 N N . LEU A 1 90 ? 7.294 -1.597 -4.811 1.00 97.31 90 LEU A N 1
ATOM 712 C CA . LEU A 1 90 ? 7.354 -2.118 -3.434 1.00 97.31 90 LEU A CA 1
ATOM 713 C C . LEU A 1 90 ? 8.348 -1.354 -2.547 1.00 97.31 90 LEU A C 1
ATOM 715 O O . LEU A 1 90 ? 8.082 -1.131 -1.370 1.00 97.31 90 LEU A O 1
ATOM 719 N N . GLN A 1 91 ? 9.476 -0.903 -3.103 1.00 97.06 91 GLN A N 1
ATOM 720 C CA . GLN A 1 91 ? 10.440 -0.066 -2.379 1.00 97.06 91 GLN A CA 1
ATOM 721 C C . GLN A 1 91 ? 9.839 1.271 -1.924 1.00 97.06 91 GLN A C 1
ATOM 723 O O . GLN A 1 91 ? 10.235 1.792 -0.881 1.00 97.06 91 GLN A O 1
ATOM 728 N N . ARG A 1 92 ? 8.878 1.827 -2.673 1.00 97.31 92 ARG A N 1
ATOM 729 C CA . ARG A 1 92 ? 8.158 3.048 -2.281 1.00 97.31 92 ARG A CA 1
ATOM 730 C C . ARG A 1 92 ? 7.256 2.777 -1.081 1.00 97.31 92 ARG A C 1
ATOM 732 O O . ARG A 1 92 ? 7.247 3.574 -0.145 1.00 97.31 92 ARG A O 1
ATOM 739 N N . ASP A 1 93 ? 6.573 1.635 -1.050 1.00 97.50 93 ASP A N 1
ATOM 740 C CA . ASP A 1 93 ? 5.810 1.226 0.131 1.00 97.50 93 ASP A CA 1
ATOM 741 C C . ASP A 1 93 ? 6.699 0.947 1.341 1.00 97.50 93 ASP A C 1
ATOM 743 O O . ASP A 1 93 ? 6.380 1.386 2.447 1.00 97.50 93 ASP A O 1
ATOM 747 N N . GLU A 1 94 ? 7.841 0.286 1.142 1.00 97.81 94 GLU A N 1
ATOM 748 C CA . GLU A 1 94 ? 8.822 0.082 2.207 1.00 97.81 94 GLU A CA 1
ATOM 749 C C . GLU A 1 94 ? 9.331 1.401 2.785 1.00 97.81 94 GLU A C 1
ATOM 751 O O . GLU A 1 94 ? 9.503 1.505 4.000 1.00 97.81 94 GLU A O 1
ATOM 756 N N . LEU A 1 95 ? 9.582 2.399 1.933 1.00 97.81 95 LEU A N 1
ATOM 757 C CA . LEU A 1 95 ? 10.023 3.725 2.359 1.00 97.81 95 LEU A CA 1
ATOM 758 C C . LEU A 1 95 ? 8.995 4.353 3.299 1.00 97.81 95 LEU A C 1
ATOM 760 O O . LEU A 1 95 ? 9.361 4.785 4.392 1.00 97.81 95 LEU A O 1
ATOM 764 N N . VAL A 1 96 ? 7.719 4.367 2.906 1.00 98.25 96 VAL A N 1
ATOM 765 C CA . VAL A 1 96 ? 6.642 4.945 3.723 1.00 98.25 96 VAL A CA 1
ATOM 766 C C . VAL A 1 96 ? 6.457 4.149 5.012 1.00 98.25 96 VAL A C 1
ATOM 768 O O . VAL A 1 96 ? 6.429 4.730 6.093 1.00 98.25 96 VAL A O 1
ATOM 771 N N . ALA A 1 97 ? 6.408 2.818 4.936 1.00 98.12 97 ALA A N 1
ATOM 772 C CA . ALA A 1 97 ? 6.234 1.976 6.115 1.00 98.12 97 ALA A CA 1
ATOM 773 C C . ALA A 1 97 ? 7.366 2.150 7.137 1.00 98.12 97 ALA A C 1
ATOM 775 O O . ALA A 1 97 ? 7.097 2.259 8.334 1.00 98.12 97 ALA A O 1
ATOM 776 N N . LYS A 1 98 ? 8.623 2.230 6.676 1.00 98.12 98 LYS A N 1
ATOM 777 C CA . LYS A 1 98 ? 9.788 2.476 7.540 1.00 98.12 98 LYS A CA 1
ATOM 778 C C . LYS A 1 98 ? 9.745 3.872 8.155 1.00 98.12 98 LYS A C 1
ATOM 780 O O . LYS A 1 98 ? 9.936 3.994 9.361 1.00 98.12 98 LYS A O 1
ATOM 785 N N . ARG A 1 99 ? 9.475 4.902 7.343 1.00 98.12 99 ARG A N 1
ATOM 786 C CA . ARG A 1 99 ? 9.403 6.305 7.785 1.00 98.12 99 ARG A CA 1
ATOM 787 C C . ARG A 1 99 ? 8.352 6.509 8.878 1.00 98.12 99 ARG A C 1
ATOM 789 O O . ARG A 1 99 ? 8.613 7.212 9.844 1.00 98.12 99 ARG A O 1
ATOM 796 N N . GLU A 1 100 ? 7.201 5.857 8.739 1.00 98.06 100 GLU A N 1
ATOM 797 C CA . GLU A 1 100 ? 6.021 6.054 9.595 1.00 98.06 100 GLU A CA 1
ATOM 798 C C . GLU A 1 100 ? 5.887 4.990 10.700 1.00 98.06 100 GLU A C 1
ATOM 800 O O . GLU A 1 100 ? 4.924 4.985 11.468 1.00 98.06 100 GLU A O 1
ATOM 805 N N . GLY A 1 101 ? 6.837 4.052 10.782 1.00 97.62 101 GLY A N 1
ATOM 806 C CA . GLY A 1 101 ? 6.834 2.984 11.783 1.00 97.62 101 GLY A CA 1
ATOM 807 C C . GLY A 1 101 ? 5.666 1.997 11.650 1.00 97.62 101 GLY A C 1
ATOM 808 O O . GLY A 1 101 ? 5.216 1.440 12.655 1.00 97.62 101 GLY A O 1
ATOM 809 N N . LEU A 1 102 ? 5.163 1.768 10.432 1.00 97.38 102 LEU A N 1
ATOM 810 C CA . LEU A 1 102 ? 4.041 0.862 10.163 1.00 97.38 102 LEU A CA 1
ATOM 811 C C . LEU A 1 102 ? 4.513 -0.596 10.233 1.00 97.38 102 LEU A C 1
ATOM 813 O O . LEU A 1 102 ? 5.285 -1.054 9.395 1.00 97.38 102 LEU A O 1
ATOM 817 N N . LYS A 1 103 ? 4.039 -1.335 11.243 1.00 94.75 103 LYS A N 1
ATOM 818 C CA . LYS A 1 103 ? 4.465 -2.724 11.510 1.00 94.75 103 LYS A CA 1
ATOM 819 C C . LYS A 1 103 ? 3.533 -3.788 10.931 1.00 94.75 103 LYS A C 1
ATOM 821 O O . LYS A 1 103 ? 3.962 -4.919 10.739 1.00 94.75 103 LYS A O 1
ATOM 826 N N . SER A 1 104 ? 2.270 -3.452 10.671 1.00 93.69 104 SER A N 1
ATOM 827 C CA . SER A 1 104 ? 1.247 -4.382 10.171 1.00 93.69 104 SER A CA 1
ATOM 828 C C . SER A 1 104 ? 1.158 -4.397 8.640 1.00 93.69 104 SER A C 1
ATOM 830 O O . SER A 1 104 ? 0.077 -4.558 8.079 1.00 93.69 104 SER A O 1
ATOM 832 N N . ILE A 1 105 ? 2.287 -4.196 7.956 1.00 97.81 105 ILE A N 1
ATOM 833 C CA . ILE A 1 105 ? 2.375 -4.222 6.496 1.00 97.81 105 ILE A CA 1
ATOM 834 C C . ILE A 1 105 ? 3.604 -5.000 6.033 1.00 97.81 105 ILE A C 1
ATOM 836 O O . ILE A 1 105 ? 4.693 -4.846 6.582 1.00 97.81 105 ILE A O 1
ATOM 840 N N . GLN A 1 106 ? 3.421 -5.833 5.010 1.00 97.44 106 GLN A N 1
ATOM 841 C CA . GLN A 1 106 ? 4.488 -6.609 4.382 1.00 97.44 106 GLN A CA 1
ATOM 842 C C . GLN A 1 106 ? 4.409 -6.550 2.854 1.00 97.44 106 GLN A C 1
ATOM 844 O O . GLN A 1 106 ? 3.330 -6.399 2.277 1.00 97.44 106 GLN A O 1
ATOM 849 N N . PHE A 1 107 ? 5.558 -6.733 2.205 1.00 97.31 107 PHE A N 1
ATOM 850 C CA . PHE A 1 107 ? 5.744 -6.560 0.765 1.00 97.31 107 PHE A CA 1
ATOM 851 C C . PHE A 1 107 ? 6.285 -7.844 0.147 1.00 97.31 107 PHE A C 1
ATOM 853 O O . PHE A 1 107 ? 7.218 -8.445 0.684 1.00 97.31 107 PHE A O 1
ATOM 860 N N . LYS A 1 108 ? 5.700 -8.290 -0.968 1.00 95.94 108 LYS A N 1
ATOM 861 C CA . LYS A 1 108 ? 6.157 -9.489 -1.684 1.00 95.94 108 LYS A CA 1
ATOM 862 C C . LYS A 1 108 ? 6.198 -9.236 -3.185 1.00 95.94 108 LYS A C 1
ATOM 864 O O . LYS A 1 108 ? 5.184 -8.896 -3.782 1.00 95.94 108 LYS A O 1
ATOM 869 N N . ALA A 1 109 ? 7.362 -9.442 -3.790 1.00 91.94 109 ALA A N 1
ATOM 870 C CA . ALA A 1 109 ? 7.465 -9.473 -5.242 1.00 91.94 109 ALA A CA 1
ATOM 871 C C . ALA A 1 109 ? 6.810 -10.755 -5.787 1.00 91.94 109 ALA A C 1
ATOM 873 O O . ALA A 1 109 ? 6.913 -11.806 -5.144 1.00 91.94 109 ALA A O 1
ATOM 874 N N . ILE A 1 110 ? 6.153 -10.659 -6.944 1.00 85.62 110 ILE A N 1
ATOM 875 C CA . ILE A 1 110 ? 5.599 -11.796 -7.708 1.00 85.62 110 ILE A CA 1
ATOM 876 C C . ILE A 1 110 ? 6.259 -11.945 -9.067 1.00 85.62 110 ILE A C 1
ATOM 878 O O . ILE A 1 110 ? 6.922 -10.977 -9.492 1.00 85.62 110 ILE A O 1
#

Secondary structure (DSSP, 8-state):
---HHHHHHHHHHH--STTTSPPPHHHHHHHHHS----EEETTEEPPTHHHHTTTTSEEEEES--SSSHHHHHHHTT-EEEEEES-HHHHHHHHHHHHHTT--SEEEEE-

Nearest PDB structures (foldseek):
  8k76-assembly1_B  TM=9.162E-01  e=1.089E-06  Fusobacterium nucleatum subsp. nucleatum ATCC 25586
  7nmk-assembly1_A  TM=6.086E-01  e=1.376E-03  Mycobacterium tuberculosis H37Rv
  7ndm-assembly1_A  TM=5.668E-01  e=1.571E-03  Mycobacterium tuberculosis H37Rv
  7bgg-assembly1_A  TM=5.651E-01  e=3.044E-03  Mycobacterium tuberculosis H37Rv
  7noy-assembly1_A  TM=5.781E-01  e=8.208E-03  Mycobacterium tuberculosis H37Rv

Mean predicted aligned error: 3.65 Å

pLDDT: mean 92.7, std 6.95, range [52.19, 98.25]

Solvent-accessible surface area (backbone atoms only — not comparable to full-atom values): 6301 Å² total; per-residue (Å²): 131,83,65,55,69,58,55,50,37,56,49,52,45,66,60,80,52,94,70,46,55,50,55,52,70,67,60,50,49,53,50,63,78,42,82,86,83,54,63,88,50,92,96,44,68,60,68,64,66,61,56,65,74,40,64,98,44,75,44,77,36,72,76,41,43,5,16,40,67,57,56,57,42,27,72,70,72,34,42,33,38,34,27,17,64,23,63,56,23,41,49,33,31,50,49,43,27,61,76,70,67,49,78,43,54,49,78,43,78,101

Sequence (110 aa):
MNNYIKLNEDRWNNVKNDYTEPLTHEELEEVRKHPISVALTVGKKVPKEWFEKANGKKILGLACGGGQQGPVFAIKGYDVTIMDFSKSQLQRDELVAKREGLKSIQFKAI

Foldseek 3Di:
DDPVLVVVQVCLQPDDDPLQAADDPVRLVVLLPDQQWDDPDPPDTDDSVVVVVCPPHAEEAELRFRNPPQSSQQSVPHQYEYEHQHPNSNVNVVVNCVVVVRDSYYYDHD